Protein AF-A2XMW7-F1 (afdb_monomer_lite)

Structure (mmCIF, N/CA/C/O backbone):
data_AF-A2XMW7-F1
#
_entry.id   AF-A2XMW7-F1
#
loop_
_atom_site.group_PDB
_atom_site.id
_atom_site.type_symbol
_atom_site.label_atom_id
_atom_site.label_alt_id
_atom_site.label_comp_id
_atom_site.label_asym_id
_atom_site.label_entity_id
_atom_site.label_seq_id
_atom_site.pdbx_PDB_ins_code
_atom_site.Cartn_x
_atom_site.Cartn_y
_atom_site.Cartn_z
_atom_site.occupancy
_atom_site.B_iso_or_equiv
_atom_site.auth_seq_id
_atom_site.auth_comp_id
_atom_site.auth_asym_id
_atom_site.auth_atom_id
_atom_site.pdbx_PDB_model_num
ATOM 1 N N . MET A 1 1 ? 63.870 4.451 -4.902 1.00 41.62 1 MET A N 1
ATOM 2 C CA . MET A 1 1 ? 63.883 4.240 -6.366 1.00 41.62 1 MET A CA 1
ATOM 3 C C . MET A 1 1 ? 63.181 2.925 -6.684 1.00 41.62 1 MET A C 1
ATOM 5 O O . MET A 1 1 ? 63.839 1.910 -6.841 1.00 41.62 1 MET A O 1
ATOM 9 N N . ALA A 1 2 ? 61.850 2.918 -6.709 1.00 41.28 2 ALA A N 1
ATOM 10 C CA . ALA A 1 2 ? 61.066 1.760 -7.139 1.00 41.28 2 ALA A CA 1
ATOM 11 C C . AL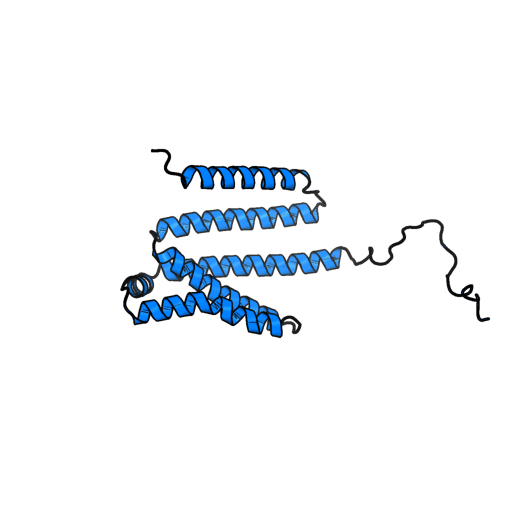A A 1 2 ? 59.982 2.278 -8.084 1.00 41.28 2 ALA A C 1
ATOM 13 O O . ALA A 1 2 ? 58.858 2.561 -7.680 1.00 41.28 2 ALA A O 1
ATOM 14 N N . SER A 1 3 ? 60.378 2.521 -9.329 1.00 44.66 3 SER A N 1
ATOM 15 C CA . SER A 1 3 ? 59.495 2.963 -10.399 1.00 44.66 3 SER A CA 1
ATOM 16 C C . SER A 1 3 ? 59.458 1.903 -11.493 1.00 44.66 3 SER A C 1
ATOM 18 O O . SER A 1 3 ? 60.486 1.590 -12.083 1.00 44.66 3 SER A O 1
ATOM 20 N N . ALA A 1 4 ? 58.232 1.457 -11.772 1.00 54.03 4 ALA A N 1
ATOM 21 C CA . ALA A 1 4 ? 57.744 0.985 -13.064 1.00 54.03 4 ALA A CA 1
ATOM 22 C C . ALA A 1 4 ? 58.209 -0.391 -13.584 1.00 54.03 4 ALA A C 1
ATOM 24 O O . ALA A 1 4 ? 59.051 -0.485 -14.468 1.00 54.03 4 ALA A O 1
ATOM 25 N N . THR A 1 5 ? 57.491 -1.443 -13.176 1.00 52.97 5 THR A N 1
ATOM 26 C CA . THR A 1 5 ? 57.307 -2.670 -13.978 1.00 52.97 5 THR A CA 1
ATOM 27 C C . THR A 1 5 ? 55.859 -3.185 -13.891 1.00 52.97 5 THR A C 1
ATOM 29 O O . THR A 1 5 ? 55.603 -4.322 -13.519 1.00 52.97 5 THR A O 1
ATOM 32 N N . TRP A 1 6 ? 54.874 -2.364 -14.273 1.00 43.22 6 TRP A N 1
ATOM 33 C CA . TRP A 1 6 ? 53.470 -2.806 -14.439 1.00 43.22 6 TRP A CA 1
ATOM 34 C C . TRP A 1 6 ? 53.159 -3.359 -15.845 1.00 43.22 6 TRP A C 1
ATOM 36 O O . TRP A 1 6 ? 52.006 -3.421 -16.259 1.00 43.22 6 TRP A O 1
ATOM 46 N N . SER A 1 7 ? 54.174 -3.771 -16.608 1.00 51.28 7 SER A N 1
ATOM 47 C CA . SER A 1 7 ? 54.022 -4.127 -18.031 1.00 51.28 7 SER A CA 1
ATOM 48 C C . SER A 1 7 ? 53.672 -5.598 -18.306 1.00 51.28 7 SER A C 1
ATOM 50 O O . SER A 1 7 ? 53.957 -6.085 -19.393 1.00 51.28 7 SER A O 1
ATOM 52 N N . ALA A 1 8 ? 53.064 -6.340 -17.375 1.00 50.66 8 ALA A N 1
ATOM 53 C CA . ALA A 1 8 ? 52.760 -7.753 -17.628 1.00 50.66 8 ALA A CA 1
ATOM 54 C C . ALA A 1 8 ? 51.522 -8.273 -16.875 1.00 50.66 8 ALA A C 1
ATOM 56 O O . ALA A 1 8 ? 51.677 -9.040 -15.935 1.00 50.66 8 ALA A O 1
ATOM 57 N N . CYS A 1 9 ? 50.309 -7.863 -17.281 1.00 49.44 9 CYS A N 1
ATOM 58 C CA . CYS A 1 9 ? 49.102 -8.718 -17.262 1.00 49.44 9 CYS A CA 1
ATOM 59 C C . CYS A 1 9 ? 47.888 -8.018 -17.918 1.00 49.44 9 CYS A C 1
ATOM 61 O O . CYS A 1 9 ? 46.868 -7.785 -17.275 1.00 49.44 9 CYS A O 1
ATOM 63 N N . TYR A 1 10 ? 47.976 -7.653 -19.198 1.00 47.72 10 TYR A N 1
ATOM 64 C CA . TYR A 1 10 ? 46.772 -7.389 -19.994 1.00 47.72 10 TYR A CA 1
ATOM 65 C C . TYR A 1 10 ? 46.805 -8.325 -21.203 1.00 47.72 10 TYR A C 1
ATOM 67 O O . TYR A 1 10 ? 47.735 -8.217 -22.006 1.00 47.72 10 TYR A O 1
ATOM 75 N N . PRO A 1 11 ? 45.859 -9.274 -21.338 1.00 44.97 11 PRO A N 1
ATOM 76 C CA . PRO A 1 11 ? 45.747 -10.041 -22.567 1.00 44.97 11 PRO A CA 1
ATOM 77 C C . PRO A 1 11 ? 45.399 -9.075 -23.706 1.00 44.97 11 PRO A C 1
ATOM 79 O O . PRO A 1 11 ? 44.552 -8.192 -23.553 1.00 44.97 11 PRO A O 1
ATOM 82 N N . GLY A 1 12 ? 46.123 -9.217 -24.818 1.00 42.47 12 GLY A N 1
ATOM 83 C CA . GLY A 1 12 ? 46.025 -8.360 -25.995 1.00 42.47 12 GLY A CA 1
ATOM 84 C C . GLY A 1 12 ? 44.592 -8.230 -26.507 1.00 42.47 12 GLY A C 1
ATOM 85 O O . GLY A 1 12 ? 43.842 -9.204 -26.571 1.00 42.47 12 GLY A O 1
ATOM 86 N N . GLY A 1 13 ? 44.226 -6.993 -26.840 1.00 43.09 13 GLY A N 1
ATOM 87 C CA . GLY A 1 13 ? 42.888 -6.611 -27.262 1.00 43.09 13 GLY A CA 1
ATOM 88 C C . GLY A 1 13 ? 42.449 -7.260 -28.573 1.00 43.09 13 GLY A C 1
ATOM 89 O O . GLY A 1 13 ? 43.170 -7.252 -29.569 1.00 43.09 13 GLY A O 1
ATOM 90 N N . ALA A 1 14 ? 41.210 -7.749 -28.573 1.00 47.81 14 ALA A N 1
ATOM 91 C CA . ALA A 1 14 ? 40.409 -7.866 -29.781 1.00 47.81 14 ALA A CA 1
ATOM 92 C C . ALA A 1 14 ? 39.995 -6.455 -30.263 1.00 47.81 14 ALA A C 1
ATOM 94 O O . ALA A 1 14 ? 39.743 -5.575 -29.430 1.00 47.81 14 ALA A O 1
ATOM 95 N N . PRO A 1 15 ? 39.897 -6.210 -31.583 1.00 45.00 15 PRO A N 1
ATOM 96 C CA . PRO A 1 15 ? 39.494 -4.920 -32.122 1.00 45.00 15 PRO A CA 1
ATOM 97 C C . PRO A 1 15 ? 37.976 -4.772 -31.963 1.00 45.00 15 PRO A C 1
ATOM 99 O O . PRO A 1 15 ? 37.194 -5.286 -32.755 1.00 45.00 15 PRO A O 1
ATOM 102 N N . GLY A 1 16 ? 37.556 -4.113 -30.887 1.00 49.19 16 GLY A N 1
ATOM 103 C CA . GLY A 1 16 ? 36.142 -3.919 -30.567 1.00 49.19 16 GLY A CA 1
ATOM 104 C C . GLY A 1 16 ? 35.962 -3.438 -29.135 1.00 49.19 16 GLY A C 1
ATOM 105 O O . GLY A 1 16 ? 35.409 -4.146 -28.299 1.00 49.19 16 GLY A O 1
ATOM 106 N N . GLY A 1 17 ? 36.506 -2.259 -28.828 1.00 43.19 17 GLY A N 1
ATOM 107 C CA . GLY A 1 17 ? 36.505 -1.668 -27.491 1.00 43.19 17 GLY A CA 1
ATOM 108 C C . GLY A 1 17 ? 35.117 -1.232 -27.019 1.00 43.19 17 GLY A C 1
ATOM 109 O O . GLY A 1 17 ? 34.791 -0.051 -27.062 1.00 43.19 17 GLY A O 1
ATOM 110 N N . GLY A 1 18 ? 34.325 -2.178 -26.516 1.00 46.19 18 GLY A N 1
ATOM 111 C CA . GLY A 1 18 ? 33.231 -1.930 -25.577 1.00 46.19 18 GLY A CA 1
ATOM 112 C C . GLY A 1 18 ? 33.746 -2.093 -24.146 1.00 46.19 18 GLY A C 1
ATOM 113 O O . GLY A 1 18 ? 33.776 -3.194 -23.606 1.00 46.19 18 GLY A O 1
ATOM 114 N N . MET A 1 1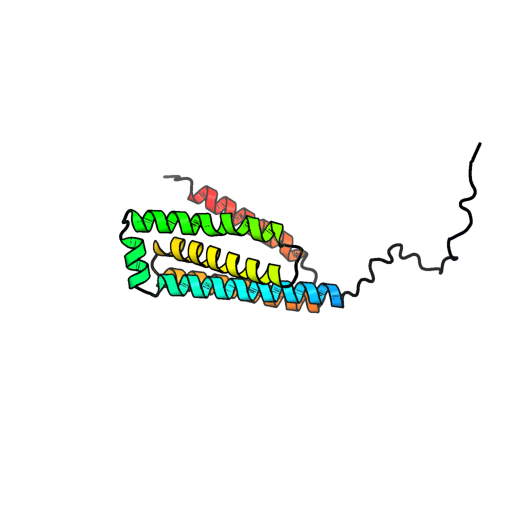9 ? 34.195 -0.997 -23.543 1.00 49.69 19 MET A N 1
ATOM 115 C CA . MET A 1 19 ? 34.885 -0.922 -22.247 1.00 49.69 19 MET A CA 1
ATOM 116 C C . MET A 1 19 ? 33.958 -1.103 -21.019 1.00 49.69 19 MET A C 1
ATOM 118 O O . MET A 1 19 ? 34.056 -0.322 -20.089 1.00 49.69 19 MET A O 1
ATOM 122 N N . TYR A 1 20 ? 33.078 -2.120 -20.968 1.00 50.19 20 TYR A N 1
ATOM 123 C CA . TYR A 1 20 ? 32.357 -2.516 -19.734 1.00 50.19 20 TYR A CA 1
ATOM 124 C C . TYR A 1 20 ? 31.917 -4.001 -19.736 1.00 50.19 20 TYR 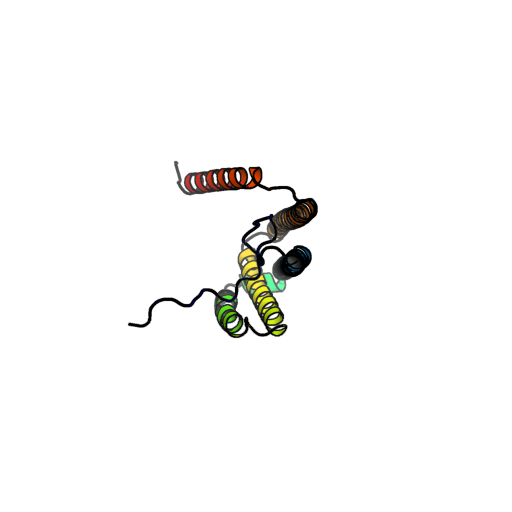A C 1
ATOM 126 O O . TYR A 1 20 ? 30.824 -4.317 -20.209 1.00 50.19 20 TYR A O 1
ATOM 134 N N . PRO A 1 21 ? 32.683 -4.928 -19.128 1.00 52.66 21 PRO A N 1
ATOM 135 C CA . PRO A 1 21 ? 32.285 -6.335 -19.027 1.00 52.66 21 PRO A CA 1
ATOM 136 C C . PRO A 1 21 ? 31.147 -6.592 -18.018 1.00 52.66 21 PRO A C 1
ATOM 138 O O . PRO A 1 21 ? 30.598 -7.689 -17.995 1.00 52.66 21 PRO A O 1
ATOM 141 N N . TYR A 1 22 ? 30.736 -5.593 -17.221 1.00 50.84 22 TYR A N 1
ATOM 142 C CA . TYR A 1 22 ? 29.577 -5.706 -16.319 1.00 50.84 22 TYR A CA 1
ATOM 143 C C . TYR A 1 22 ? 28.221 -5.483 -17.018 1.00 50.84 22 TYR A C 1
ATOM 145 O O . TYR A 1 22 ? 27.174 -5.772 -16.445 1.00 50.84 22 TYR A O 1
ATOM 153 N N . MET A 1 23 ? 28.216 -4.993 -18.263 1.00 51.72 23 MET A N 1
ATOM 154 C CA . MET A 1 23 ? 26.984 -4.689 -19.010 1.00 51.72 23 MET A CA 1
ATOM 155 C C . MET A 1 23 ? 26.371 -5.906 -19.723 1.00 51.72 23 MET A C 1
ATOM 157 O O . MET A 1 23 ? 25.330 -5.781 -20.364 1.00 51.72 23 MET A O 1
ATOM 161 N N . ILE A 1 24 ? 26.971 -7.091 -19.570 1.00 51.59 24 ILE A N 1
ATOM 162 C CA . ILE A 1 24 ? 26.397 -8.383 -19.984 1.00 51.59 24 ILE A CA 1
ATOM 163 C C . ILE A 1 24 ? 25.897 -9.148 -18.747 1.00 51.59 24 ILE A C 1
ATOM 165 O O . ILE A 1 24 ? 25.850 -10.375 -18.713 1.00 51.59 24 ILE A O 1
ATOM 169 N N . GLU A 1 25 ? 25.501 -8.445 -17.684 1.00 53.84 25 GLU A N 1
ATOM 170 C CA . GLU A 1 25 ? 24.584 -9.060 -16.734 1.00 53.84 25 GLU A CA 1
ATOM 171 C C . GLU A 1 25 ? 23.312 -9.413 -17.513 1.00 53.84 25 GLU A C 1
ATOM 173 O O . GLU A 1 25 ? 22.671 -8.527 -18.083 1.00 53.84 25 GLU A O 1
ATOM 178 N N . ASN A 1 26 ? 23.006 -10.713 -17.620 1.00 60.25 26 ASN A N 1
ATOM 179 C CA . ASN A 1 26 ? 21.901 -11.235 -18.422 1.00 60.25 26 ASN A CA 1
ATOM 180 C C . ASN A 1 26 ? 20.671 -10.347 -18.219 1.00 60.25 26 ASN A C 1
ATOM 182 O O . ASN A 1 26 ? 20.095 -10.354 -17.132 1.00 60.25 26 ASN A O 1
ATOM 186 N N . ALA A 1 27 ? 20.245 -9.595 -19.242 1.00 64.94 27 ALA A N 1
ATOM 187 C CA . ALA A 1 27 ? 19.069 -8.728 -19.136 1.00 64.94 27 ALA A CA 1
ATOM 188 C C . ALA A 1 27 ? 17.883 -9.519 -18.554 1.00 64.94 27 ALA A C 1
ATOM 190 O O . ALA A 1 27 ? 17.152 -9.039 -17.694 1.00 64.94 27 ALA A O 1
ATOM 191 N N . GLN A 1 28 ? 17.790 -10.798 -18.930 1.00 68.94 28 GLN A N 1
ATOM 192 C CA . GLN A 1 28 ? 16.892 -11.810 -18.372 1.00 68.94 28 GLN A CA 1
ATOM 193 C C . GLN A 1 28 ? 16.863 -11.861 -16.826 1.00 68.94 28 GLN A C 1
ATOM 195 O O . GLN A 1 28 ? 15.778 -11.922 -16.254 1.00 68.94 28 GLN A O 1
ATOM 200 N N . LEU A 1 29 ? 18.010 -11.803 -16.134 1.00 71.06 29 LEU A N 1
ATOM 201 C CA . LEU A 1 29 ? 18.096 -11.817 -14.665 1.00 71.06 29 LEU A CA 1
ATOM 202 C C . LEU A 1 29 ? 17.528 -10.534 -14.047 1.00 71.06 29 LEU A C 1
ATOM 204 O O . LEU A 1 29 ? 16.741 -10.604 -13.101 1.00 71.06 29 LEU A O 1
ATOM 208 N N . ARG A 1 30 ? 17.863 -9.369 -14.616 1.00 75.75 30 ARG A N 1
ATOM 209 C CA . ARG A 1 30 ? 17.330 -8.067 -14.179 1.00 75.75 30 ARG A CA 1
ATOM 210 C C . ARG A 1 30 ? 15.815 -8.014 -14.368 1.00 75.75 30 ARG A C 1
ATOM 212 O O . ARG A 1 30 ? 15.087 -7.677 -13.437 1.00 75.75 30 ARG A O 1
ATOM 219 N N . TRP A 1 31 ? 15.323 -8.455 -15.525 1.00 70.19 31 TRP A N 1
ATOM 220 C CA . TRP A 1 31 ? 13.889 -8.561 -15.808 1.00 70.19 31 TRP A CA 1
ATOM 221 C C . TRP A 1 31 ? 13.177 -9.565 -14.892 1.00 70.19 31 TRP A C 1
ATOM 223 O O . TRP A 1 31 ? 12.028 -9.335 -14.510 1.00 70.19 31 TRP A O 1
ATOM 233 N N . ALA A 1 32 ? 13.837 -10.658 -14.498 1.00 77.56 32 ALA A N 1
ATOM 234 C CA . ALA A 1 32 ? 13.287 -11.632 -13.556 1.00 77.56 32 ALA A CA 1
ATOM 235 C C . ALA A 1 32 ? 13.181 -11.073 -12.128 1.00 77.56 32 ALA A C 1
ATOM 237 O O . ALA A 1 32 ? 12.170 -11.303 -11.460 1.00 77.56 32 ALA A O 1
ATOM 238 N N . PHE A 1 33 ? 14.178 -10.312 -11.666 1.00 80.62 33 PHE A N 1
ATOM 239 C CA . PHE A 1 33 ? 14.114 -9.605 -10.385 1.00 80.62 33 PHE A CA 1
ATOM 240 C C . PHE A 1 33 ? 12.995 -8.559 -10.386 1.00 80.62 33 PHE A C 1
ATOM 242 O O . PHE A 1 33 ? 12.135 -8.575 -9.507 1.00 80.62 33 PHE A O 1
ATOM 249 N N . ILE A 1 34 ? 12.946 -7.727 -11.429 1.00 80.31 34 ILE A N 1
ATOM 250 C CA . ILE A 1 34 ? 11.907 -6.713 -11.628 1.00 80.31 34 ILE A CA 1
ATOM 251 C C . ILE A 1 34 ? 10.519 -7.363 -11.586 1.00 80.31 34 ILE A C 1
ATOM 253 O O . ILE A 1 34 ? 9.673 -6.957 -10.793 1.00 80.31 34 ILE A O 1
ATOM 257 N N . ARG A 1 35 ? 10.297 -8.438 -12.351 1.00 79.44 35 ARG A N 1
ATOM 258 C CA . ARG A 1 35 ? 9.021 -9.169 -12.352 1.00 79.44 35 ARG A CA 1
ATOM 259 C C . ARG A 1 35 ? 8.620 -9.636 -10.953 1.00 79.44 35 ARG A C 1
ATOM 261 O O . ARG A 1 35 ? 7.461 -9.482 -10.586 1.00 79.44 35 ARG A O 1
ATOM 268 N N . LYS A 1 36 ? 9.554 -10.182 -10.165 1.00 81.25 36 LYS A N 1
ATOM 269 C CA . LYS A 1 36 ? 9.268 -10.615 -8.787 1.00 81.25 36 LYS A CA 1
ATOM 270 C C . LYS A 1 36 ? 8.818 -9.447 -7.912 1.00 81.25 36 LYS A C 1
ATOM 272 O O . LYS A 1 36 ? 7.808 -9.577 -7.230 1.00 81.25 36 LYS A O 1
ATOM 277 N N . VAL A 1 37 ? 9.522 -8.316 -7.959 1.00 86.38 37 VAL A N 1
ATOM 278 C CA . VAL A 1 37 ? 9.180 -7.125 -7.164 1.00 86.38 37 VAL A CA 1
ATOM 279 C C . VAL A 1 37 ? 7.801 -6.589 -7.545 1.00 86.38 37 VAL A C 1
ATOM 281 O O . VAL A 1 37 ? 6.976 -6.366 -6.666 1.00 86.38 37 VAL A O 1
ATOM 284 N N . TYR A 1 38 ? 7.504 -6.462 -8.839 1.00 82.19 38 TYR A N 1
ATOM 285 C CA . TYR A 1 38 ? 6.198 -5.980 -9.299 1.00 82.19 38 TYR A CA 1
ATOM 286 C C . TYR A 1 38 ? 5.048 -6.915 -8.914 1.00 82.19 38 TYR A C 1
ATOM 288 O O . TYR A 1 38 ? 4.001 -6.442 -8.478 1.00 82.19 38 TYR A O 1
ATOM 296 N N . VAL A 1 39 ? 5.244 -8.234 -9.006 1.00 84.56 39 VAL A N 1
ATOM 297 C CA . VAL A 1 39 ? 4.245 -9.206 -8.536 1.00 84.56 39 VAL A CA 1
ATOM 298 C C . VAL A 1 39 ? 4.011 -9.044 -7.033 1.00 84.56 39 VAL A C 1
ATOM 300 O O . VAL A 1 39 ? 2.864 -8.947 -6.604 1.00 84.56 39 VAL A O 1
ATOM 303 N N . ILE A 1 40 ? 5.076 -8.931 -6.238 1.00 88.56 40 ILE A N 1
ATOM 304 C CA . ILE A 1 40 ? 4.987 -8.713 -4.789 1.00 88.56 40 ILE A CA 1
ATOM 305 C C . ILE A 1 40 ? 4.199 -7.428 -4.472 1.00 88.56 40 ILE A C 1
ATOM 307 O O . ILE A 1 40 ? 3.267 -7.470 -3.672 1.00 88.56 40 ILE A O 1
ATOM 311 N N . VAL A 1 41 ? 4.505 -6.314 -5.142 1.00 86.94 41 VAL A N 1
ATOM 312 C CA . VAL A 1 41 ? 3.816 -5.024 -4.951 1.00 86.94 41 VAL A CA 1
ATOM 313 C C . VAL A 1 41 ? 2.346 -5.092 -5.377 1.00 86.94 41 VAL A C 1
ATOM 315 O O . VAL A 1 41 ? 1.479 -4.560 -4.687 1.00 86.94 41 V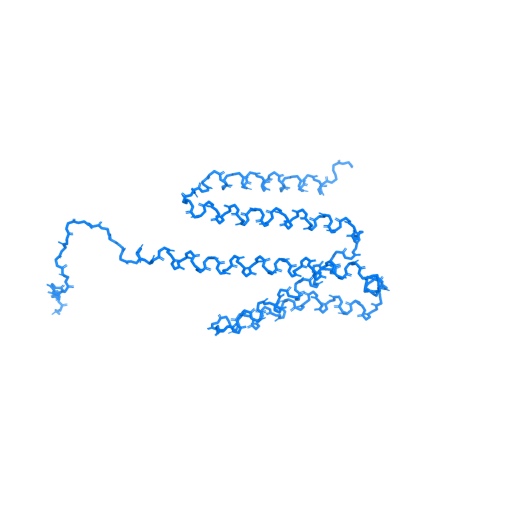AL A O 1
ATOM 318 N N . SER A 1 42 ? 2.034 -5.790 -6.473 1.00 85.69 42 SER A N 1
ATOM 319 C CA . SER A 1 42 ? 0.648 -5.956 -6.932 1.00 85.69 42 SER A CA 1
ATOM 320 C C . SER A 1 42 ? -0.213 -6.718 -5.917 1.00 85.69 42 SER A C 1
ATOM 322 O O . SER A 1 42 ? -1.337 -6.311 -5.624 1.00 85.69 42 SER A O 1
ATOM 324 N N . VAL A 1 43 ? 0.344 -7.773 -5.311 1.00 88.94 43 VAL A N 1
ATOM 325 C CA . VAL A 1 43 ? -0.315 -8.531 -4.242 1.00 88.94 43 VAL A CA 1
ATOM 326 C C . VAL A 1 43 ? -0.472 -7.667 -2.995 1.00 88.94 43 VAL A C 1
ATOM 328 O O . VAL A 1 43 ? -1.539 -7.677 -2.388 1.00 88.94 43 VAL A O 1
ATOM 331 N N . GLN A 1 44 ? 0.545 -6.880 -2.631 1.00 91.00 44 GLN A N 1
ATOM 332 C CA . GLN A 1 44 ? 0.466 -5.967 -1.488 1.00 91.00 44 GLN A CA 1
ATOM 333 C C . GLN A 1 44 ? -0.677 -4.967 -1.645 1.00 91.00 44 GLN A C 1
ATOM 335 O O . GLN A 1 44 ? -1.492 -4.848 -0.736 1.00 91.00 44 GLN A O 1
ATOM 340 N N . LEU A 1 45 ? -0.802 -4.317 -2.805 1.00 87.69 45 LEU A N 1
ATOM 341 C CA . LEU A 1 45 ? -1.904 -3.394 -3.098 1.00 87.69 45 LEU A CA 1
ATOM 342 C C . LEU A 1 45 ? -3.276 -4.070 -2.998 1.00 87.69 45 LEU A C 1
ATOM 344 O O . LEU A 1 45 ? -4.181 -3.514 -2.377 1.00 87.69 45 LEU A O 1
ATOM 348 N N . LEU A 1 46 ? -3.422 -5.281 -3.543 1.00 88.31 46 LEU A N 1
ATOM 349 C CA . LEU A 1 46 ? -4.662 -6.057 -3.434 1.00 88.31 46 LEU A CA 1
ATOM 350 C C . LEU A 1 46 ? -5.026 -6.367 -1.980 1.00 88.31 46 LEU A C 1
ATOM 352 O O . LEU A 1 46 ? -6.167 -6.148 -1.577 1.00 88.31 46 LEU A O 1
ATOM 356 N N . VAL A 1 47 ? -4.058 -6.828 -1.182 1.00 90.31 47 VAL A N 1
ATOM 357 C CA . VAL A 1 47 ? -4.244 -7.063 0.258 1.00 90.31 47 VAL A CA 1
ATOM 358 C C . VAL A 1 47 ? -4.651 -5.767 0.960 1.00 90.31 47 VAL A C 1
ATOM 360 O O . VAL A 1 47 ? -5.560 -5.781 1.788 1.00 90.31 47 VAL A O 1
ATOM 363 N N . THR A 1 48 ? -4.047 -4.640 0.576 1.00 91.12 48 THR A N 1
ATOM 364 C CA . THR A 1 48 ? -4.353 -3.325 1.155 1.00 91.12 48 THR A CA 1
ATOM 365 C C . THR A 1 48 ? -5.808 -2.936 0.932 1.00 91.12 48 THR A C 1
ATOM 367 O O . THR A 1 48 ? -6.508 -2.583 1.881 1.00 91.12 48 THR A O 1
ATOM 370 N N . VAL A 1 49 ? -6.289 -3.056 -0.308 1.00 86.81 49 VAL A N 1
ATOM 371 C CA . VAL A 1 49 ? -7.677 -2.746 -0.673 1.00 86.81 49 VAL A CA 1
ATOM 372 C C . VAL A 1 49 ? -8.650 -3.726 -0.021 1.00 86.81 49 VAL A C 1
ATOM 374 O O . VAL A 1 49 ? -9.691 -3.301 0.474 1.00 86.81 49 VAL A O 1
ATOM 377 N N . ALA A 1 50 ? -8.315 -5.017 0.032 1.00 88.50 50 ALA A N 1
ATOM 378 C CA . ALA A 1 50 ? -9.164 -6.035 0.643 1.00 88.50 50 ALA A CA 1
ATOM 379 C C . ALA A 1 50 ? -9.358 -5.796 2.149 1.00 88.50 50 ALA A C 1
ATOM 381 O O . ALA A 1 50 ? -10.489 -5.801 2.631 1.00 88.50 50 ALA A O 1
ATOM 382 N N . VAL A 1 51 ? -8.274 -5.533 2.885 1.00 89.62 51 VAL A N 1
ATOM 383 C CA . VAL A 1 51 ? -8.326 -5.254 4.328 1.00 89.62 51 VAL A CA 1
ATOM 384 C C . VAL A 1 51 ? -9.028 -3.924 4.596 1.00 89.62 51 VAL A C 1
ATOM 386 O O . VAL A 1 51 ? -9.922 -3.871 5.440 1.00 89.62 51 VAL A O 1
ATOM 389 N N . ALA A 1 52 ? -8.694 -2.862 3.855 1.00 87.88 52 ALA A N 1
ATOM 390 C CA . ALA A 1 52 ? -9.364 -1.570 3.996 1.00 87.88 52 ALA A CA 1
ATOM 391 C C . ALA A 1 52 ? -10.868 -1.672 3.690 1.00 87.88 52 ALA A C 1
ATOM 393 O O . ALA A 1 52 ? -11.687 -1.107 4.416 1.00 87.88 52 ALA A O 1
ATOM 394 N N . GLY A 1 53 ? -11.242 -2.437 2.661 1.00 84.31 53 GLY A N 1
ATOM 395 C CA . GLY A 1 53 ? -12.628 -2.740 2.321 1.00 84.31 53 GLY A CA 1
ATOM 396 C C . GLY A 1 53 ? -13.338 -3.507 3.433 1.00 84.31 53 GLY A C 1
ATOM 397 O O . GLY A 1 53 ? -14.398 -3.077 3.876 1.00 84.31 53 GLY A O 1
ATOM 398 N N . ALA A 1 54 ? -12.740 -4.584 3.948 1.00 86.31 54 ALA A N 1
ATOM 399 C CA . ALA A 1 54 ? -13.318 -5.380 5.031 1.00 86.31 54 ALA A CA 1
ATOM 400 C C . ALA A 1 54 ? -13.603 -4.534 6.286 1.00 86.31 54 ALA A C 1
ATOM 402 O O . ALA A 1 54 ? -14.696 -4.606 6.841 1.00 86.31 54 ALA A O 1
ATOM 403 N N . VAL A 1 55 ? -12.668 -3.667 6.685 1.00 85.25 55 VAL A N 1
ATOM 404 C CA . VAL A 1 55 ? -12.841 -2.757 7.834 1.00 85.25 55 VAL A CA 1
ATOM 405 C C . VAL A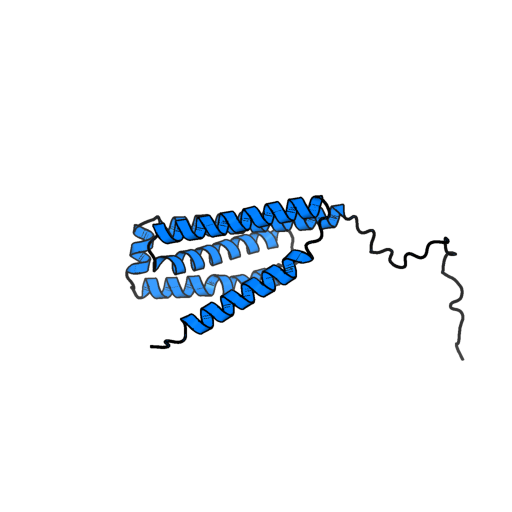 1 55 ? -13.989 -1.762 7.621 1.00 85.25 55 VAL A C 1
ATOM 407 O O . VAL A 1 55 ? -14.662 -1.395 8.581 1.00 85.25 55 VAL A O 1
ATOM 410 N N . ASN A 1 56 ? -14.240 -1.335 6.379 1.00 82.88 56 ASN A N 1
ATOM 411 C CA . ASN A 1 56 ? -15.283 -0.355 6.055 1.00 82.88 56 ASN A CA 1
ATOM 412 C C . ASN A 1 56 ? -16.662 -0.977 5.774 1.00 82.88 56 ASN A C 1
ATOM 414 O O . ASN A 1 56 ? -17.672 -0.304 5.977 1.00 82.88 56 ASN A O 1
ATOM 418 N N . LEU A 1 57 ? -16.716 -2.224 5.294 1.00 82.06 57 LEU A N 1
ATOM 419 C CA . LEU A 1 57 ? -17.958 -2.944 4.983 1.00 82.06 57 LEU A CA 1
ATOM 420 C C . LEU A 1 57 ? -18.579 -3.602 6.217 1.00 82.06 57 LEU A C 1
ATOM 422 O O . LEU A 1 57 ? -19.792 -3.781 6.276 1.00 82.06 57 LEU A O 1
ATOM 426 N N . VAL A 1 58 ? -17.762 -3.963 7.207 1.00 84.50 58 VAL A N 1
ATOM 427 C CA . VAL A 1 58 ? -18.248 -4.577 8.440 1.00 84.50 58 VAL A CA 1
ATOM 428 C C . VAL A 1 58 ? -18.757 -3.483 9.384 1.00 84.50 58 VAL A C 1
ATOM 430 O O . VAL A 1 58 ? -17.990 -2.836 10.098 1.00 84.50 58 VAL A O 1
ATOM 433 N N . GLU A 1 59 ? -20.078 -3.300 9.404 1.00 80.69 59 GLU A N 1
ATOM 434 C CA . GLU A 1 59 ? -20.785 -2.339 10.262 1.00 80.69 59 GLU A CA 1
ATOM 435 C C . GLU A 1 59 ? -20.360 -2.362 11.738 1.00 80.69 59 GLU A C 1
ATOM 437 O O . GLU A 1 59 ? -20.062 -1.283 12.257 1.00 80.69 59 GLU A O 1
ATOM 442 N N . PRO A 1 60 ? -20.245 -3.519 12.429 1.00 80.50 60 PRO A N 1
ATOM 443 C CA . PRO A 1 60 ? -19.833 -3.508 13.826 1.00 80.50 60 PRO A CA 1
ATOM 444 C C . PRO A 1 60 ? -18.439 -2.898 13.986 1.00 80.50 60 PRO A C 1
ATOM 446 O O . PRO A 1 60 ? -18.273 -2.001 14.806 1.00 80.50 60 PRO A O 1
ATOM 449 N N . ILE A 1 61 ? -17.468 -3.265 13.141 1.00 79.88 61 ILE A N 1
ATOM 450 C CA . ILE A 1 61 ? -16.105 -2.704 13.177 1.00 79.88 61 ILE A CA 1
ATOM 451 C C . ILE A 1 61 ? -16.149 -1.183 13.003 1.00 79.88 61 ILE A C 1
ATOM 453 O O . ILE A 1 61 ? -15.553 -0.447 13.790 1.00 79.88 61 ILE A O 1
ATOM 457 N N . LYS A 1 62 ? -16.912 -0.696 12.023 1.00 79.50 62 LYS A N 1
ATOM 458 C CA . LYS A 1 62 ? -17.080 0.739 11.791 1.00 79.50 62 LYS A CA 1
ATOM 459 C C . LYS A 1 62 ? -17.695 1.452 12.997 1.00 79.50 62 LYS A C 1
ATOM 461 O O . LYS A 1 62 ? -17.174 2.486 13.410 1.00 79.50 62 LYS A O 1
ATOM 466 N N . THR A 1 63 ? -18.759 0.907 13.585 1.00 79.56 63 THR A N 1
ATOM 467 C CA . THR A 1 63 ? -19.412 1.506 14.763 1.00 79.56 63 THR A CA 1
ATOM 468 C C . THR A 1 63 ? -18.514 1.505 16.001 1.00 79.56 63 THR A C 1
ATOM 470 O O . THR A 1 63 ? -18.471 2.516 16.700 1.00 79.56 63 THR A O 1
ATOM 473 N N . PHE A 1 64 ? -17.717 0.451 16.222 1.00 80.94 64 PHE A N 1
ATOM 474 C CA . PHE A 1 64 ? -16.713 0.412 17.290 1.00 80.94 64 PHE A CA 1
ATOM 475 C C . PHE A 1 64 ? -15.706 1.555 17.144 1.00 80.94 64 PHE A C 1
ATOM 477 O O . PHE A 1 64 ? -15.479 2.295 18.095 1.00 80.94 64 PHE A O 1
ATOM 484 N N . PHE A 1 65 ? -15.155 1.771 15.947 1.00 79.81 65 PHE A N 1
ATOM 485 C CA . PHE A 1 65 ? -14.192 2.854 15.725 1.00 79.81 65 PHE A CA 1
ATOM 486 C C . PHE A 1 65 ? -14.822 4.261 15.725 1.00 79.81 65 PHE A C 1
ATOM 488 O O . PHE A 1 65 ? -14.140 5.247 16.012 1.00 79.81 65 PHE A O 1
ATOM 495 N N . GLN A 1 66 ? -16.121 4.377 15.441 1.00 77.00 66 GLN A N 1
ATOM 496 C CA . GLN A 1 66 ? -16.855 5.647 15.480 1.00 77.00 66 GLN A CA 1
ATOM 497 C C . GLN A 1 66 ? -17.359 6.029 16.876 1.00 77.00 66 GLN A C 1
ATOM 499 O O . GLN A 1 66 ? -17.637 7.204 17.104 1.00 77.00 66 GLN A O 1
ATOM 504 N N . ALA A 1 67 ? -17.411 5.089 17.825 1.00 79.62 67 ALA A N 1
ATOM 505 C CA . ALA A 1 67 ? -17.877 5.332 19.191 1.00 79.62 67 ALA A CA 1
ATOM 506 C C . ALA A 1 67 ? -17.014 6.341 19.980 1.00 79.62 67 ALA A C 1
ATOM 508 O O . ALA A 1 67 ? -17.435 6.780 21.048 1.00 79.62 67 ALA A O 1
ATOM 509 N N . ARG A 1 68 ? -15.828 6.727 19.464 1.00 73.88 68 ARG A N 1
ATOM 510 C CA . ARG A 1 68 ? -14.925 7.757 20.034 1.00 73.88 68 ARG A CA 1
ATOM 511 C C . ARG A 1 68 ? -14.616 7.540 21.525 1.00 73.88 68 ARG A C 1
ATOM 513 O O . ARG A 1 68 ? -14.306 8.488 22.241 1.00 73.88 68 ARG A O 1
ATOM 520 N N . THR A 1 69 ? -14.680 6.298 21.995 1.00 83.81 69 THR A N 1
ATOM 521 C CA . THR A 1 69 ? -14.334 5.951 23.373 1.00 83.81 69 THR A CA 1
ATOM 522 C C . THR A 1 69 ? -12.820 6.080 23.581 1.00 83.81 69 THR A C 1
ATOM 524 O O . THR A 1 69 ? -12.049 5.985 22.617 1.00 83.81 69 THR A O 1
ATOM 527 N N . PRO A 1 70 ? -12.350 6.295 24.823 1.00 80.50 70 PRO A N 1
ATOM 528 C CA . PRO A 1 70 ? -10.917 6.400 25.108 1.00 80.50 70 PRO A CA 1
ATOM 529 C C . PRO A 1 70 ? -10.139 5.152 24.662 1.00 80.50 70 PRO A C 1
ATOM 531 O O . PRO A 1 70 ? -9.042 5.273 24.125 1.00 80.50 70 PRO A O 1
ATOM 534 N N . GLU A 1 71 ? -10.730 3.961 24.789 1.00 82.25 71 GLU A N 1
ATOM 535 C CA . GLU A 1 71 ? -10.126 2.701 24.331 1.00 82.25 71 GLU A CA 1
ATOM 536 C C . GLU A 1 71 ? -9.933 2.662 22.807 1.00 82.25 71 GLU A C 1
ATOM 538 O O . GLU A 1 71 ? -8.894 2.227 22.308 1.00 82.25 71 GLU A O 1
ATOM 543 N N . VAL A 1 72 ? -10.899 3.191 22.055 1.00 83.56 72 VAL A N 1
ATOM 544 C CA . VAL A 1 72 ? -10.849 3.279 20.590 1.00 83.56 72 VAL A CA 1
ATOM 545 C C . VAL A 1 72 ? -9.817 4.306 20.128 1.00 83.56 72 VAL A C 1
ATOM 547 O O . VAL A 1 72 ? -9.132 4.080 19.132 1.00 83.56 72 VAL A O 1
ATOM 550 N N . LEU A 1 73 ? -9.653 5.412 20.859 1.00 84.38 73 LEU A N 1
ATOM 551 C CA . LEU A 1 73 ? -8.587 6.385 20.605 1.00 84.38 73 LEU A CA 1
ATOM 552 C C . LEU A 1 73 ? -7.198 5.773 20.813 1.00 84.38 73 LEU A C 1
ATOM 554 O O . LEU A 1 73 ? -6.314 5.975 19.981 1.00 84.38 73 LEU A O 1
ATOM 558 N N . VAL A 1 74 ? -7.014 4.984 21.874 1.00 86.75 74 VAL A N 1
ATOM 559 C CA . VAL A 1 74 ? -5.759 4.258 22.117 1.00 86.75 74 VAL A CA 1
ATOM 560 C C . VAL A 1 74 ? -5.490 3.260 20.991 1.00 86.75 74 VAL A C 1
ATOM 562 O O . VAL A 1 74 ? -4.392 3.256 20.433 1.00 86.75 74 VAL A O 1
ATOM 565 N N . ALA A 1 75 ? -6.493 2.476 20.587 1.00 85.31 75 ALA A N 1
ATOM 566 C CA . ALA A 1 75 ? -6.370 1.567 19.450 1.00 85.31 75 ALA A CA 1
ATOM 567 C C . ALA A 1 75 ? -5.989 2.319 18.161 1.00 85.31 75 ALA A C 1
ATOM 569 O O . ALA A 1 75 ? -5.054 1.916 17.474 1.00 85.31 75 ALA A O 1
ATOM 570 N N . TYR A 1 76 ? -6.640 3.448 17.866 1.00 85.31 76 TYR A N 1
ATOM 571 C CA . TYR A 1 76 ? -6.354 4.283 16.695 1.00 85.31 76 TYR A CA 1
ATOM 572 C C . TYR A 1 76 ? -4.892 4.757 16.660 1.00 85.31 76 TYR A C 1
ATOM 574 O O . TYR A 1 76 ? -4.216 4.630 15.637 1.00 85.31 76 TYR A O 1
ATOM 582 N N . VAL A 1 77 ? -4.374 5.245 17.791 1.00 88.12 77 VAL A N 1
ATOM 583 C CA . VAL A 1 77 ? -2.975 5.680 17.922 1.00 88.12 77 VAL A CA 1
ATOM 584 C C . VAL A 1 77 ? -2.010 4.508 17.733 1.00 88.12 77 VAL A C 1
ATOM 586 O O . VAL A 1 77 ? -1.044 4.632 16.980 1.00 88.12 77 VAL A O 1
ATOM 589 N N . ILE A 1 78 ? -2.287 3.351 18.341 1.00 89.94 78 ILE A N 1
ATOM 590 C CA . ILE A 1 78 ? -1.466 2.141 18.177 1.00 89.94 78 ILE A CA 1
ATOM 591 C C . ILE A 1 78 ? -1.407 1.724 16.707 1.00 89.94 78 ILE A C 1
ATOM 593 O O . ILE A 1 78 ? -0.336 1.402 16.201 1.00 89.94 78 ILE A O 1
ATOM 597 N N . ILE A 1 79 ? -2.532 1.765 15.996 1.00 88.31 79 ILE A N 1
ATOM 598 C CA . ILE A 1 79 ? -2.621 1.335 14.597 1.00 88.31 79 ILE A CA 1
ATOM 599 C C . ILE A 1 79 ? -1.849 2.281 13.674 1.00 88.31 79 ILE A C 1
ATOM 601 O O . ILE A 1 79 ? -1.191 1.813 12.747 1.00 88.31 79 ILE A O 1
ATOM 605 N N . ILE A 1 80 ? -1.860 3.587 13.942 1.00 87.94 80 ILE A N 1
ATOM 606 C CA . ILE A 1 80 ? -1.053 4.567 13.198 1.00 87.94 80 ILE A CA 1
ATOM 607 C C . ILE A 1 80 ? 0.445 4.416 13.489 1.00 87.94 80 ILE A C 1
ATOM 609 O O . ILE A 1 80 ? 1.263 4.563 12.583 1.00 87.94 80 ILE A O 1
ATOM 613 N N . ILE A 1 81 ? 0.821 4.099 14.729 1.00 91.38 81 ILE A N 1
ATOM 614 C CA . ILE A 1 81 ? 2.227 3.928 15.124 1.00 91.38 81 ILE A CA 1
ATOM 615 C C . ILE A 1 81 ? 2.771 2.548 14.708 1.00 91.38 81 ILE A C 1
ATOM 617 O O . ILE A 1 81 ? 3.970 2.398 14.470 1.00 91.38 81 ILE A O 1
ATOM 621 N N . SER A 1 82 ? 1.908 1.541 14.554 1.00 88.81 82 SER A N 1
ATOM 622 C CA . SER A 1 82 ? 2.286 0.167 14.203 1.00 88.81 82 SER A CA 1
ATOM 623 C C . SER A 1 82 ? 3.154 0.018 12.938 1.00 88.81 82 SER A C 1
ATOM 625 O O . SER A 1 82 ? 4.165 -0.687 13.031 1.00 88.81 82 SER A O 1
ATOM 627 N N . PRO A 1 83 ? 2.888 0.683 11.788 1.00 87.81 83 PRO A N 1
ATOM 628 C CA . PRO A 1 83 ? 3.793 0.620 10.639 1.00 87.81 83 PRO A CA 1
ATOM 629 C C . PRO A 1 83 ? 5.164 1.243 10.933 1.00 87.81 83 PRO A C 1
ATOM 631 O O . PRO A 1 83 ? 6.176 0.766 10.423 1.00 87.81 83 PRO A O 1
ATOM 634 N N . LEU A 1 84 ? 5.225 2.262 11.796 1.00 89.31 84 LEU A N 1
ATOM 635 C CA . LEU A 1 84 ? 6.469 2.925 12.192 1.00 89.31 84 LEU A CA 1
ATOM 636 C C . LEU A 1 84 ? 7.339 1.987 13.044 1.00 89.31 84 LEU A C 1
ATOM 638 O O . LEU A 1 84 ? 8.538 1.859 12.806 1.00 89.31 84 LEU A O 1
ATOM 642 N N . ILE A 1 85 ? 6.725 1.245 13.971 1.00 89.38 85 ILE A N 1
ATOM 643 C CA . ILE A 1 85 ? 7.409 0.203 14.752 1.00 89.38 85 ILE A CA 1
ATOM 644 C C . ILE A 1 85 ? 7.874 -0.939 13.842 1.00 89.38 85 ILE A C 1
ATOM 646 O O . ILE A 1 85 ? 9.003 -1.402 13.979 1.00 89.38 85 ILE A O 1
ATOM 650 N N . MET A 1 86 ? 7.045 -1.369 12.883 1.00 87.81 86 MET A N 1
ATOM 651 C CA . MET A 1 86 ? 7.389 -2.441 11.938 1.00 87.81 86 MET A CA 1
ATOM 652 C C . MET A 1 86 ? 8.497 -2.066 10.945 1.00 87.81 86 MET A C 1
ATOM 654 O O . MET A 1 86 ? 9.146 -2.952 10.385 1.00 87.81 86 MET A O 1
ATOM 658 N N . MET A 1 87 ? 8.786 -0.775 10.775 1.00 85.81 87 MET A N 1
ATOM 659 C CA . MET A 1 87 ? 9.905 -0.308 9.956 1.00 85.81 87 MET A CA 1
ATOM 660 C C . MET A 1 87 ? 11.269 -0.750 10.523 1.00 85.81 87 MET A C 1
ATOM 662 O O . MET A 1 87 ? 12.160 -1.124 9.760 1.00 85.81 87 MET A O 1
ATOM 666 N N . LEU A 1 88 ? 11.429 -0.776 11.851 1.00 85.00 88 LEU A N 1
ATOM 667 C CA . LEU A 1 88 ? 12.670 -1.169 12.538 1.00 85.00 88 LEU A CA 1
ATOM 668 C C . LEU A 1 88 ? 13.113 -2.620 12.246 1.00 85.00 88 LEU A C 1
ATOM 670 O O . LEU A 1 88 ? 14.234 -2.810 11.761 1.00 85.00 88 LEU A O 1
ATOM 674 N N . PRO A 1 89 ? 12.284 -3.660 12.485 1.00 81.06 89 PRO A N 1
ATOM 675 C CA . PRO A 1 89 ? 12.664 -5.039 12.195 1.00 81.06 89 PRO A CA 1
ATOM 676 C C . PRO A 1 89 ? 12.848 -5.289 10.694 1.00 81.06 89 PRO A C 1
ATOM 678 O O . PRO A 1 89 ? 13.712 -6.081 10.322 1.00 81.06 89 PRO A O 1
ATOM 681 N N . MET A 1 90 ? 12.115 -4.587 9.821 1.00 82.62 90 MET A N 1
ATOM 682 C CA . MET A 1 90 ? 12.297 -4.703 8.369 1.00 82.62 90 MET A CA 1
ATOM 683 C C . MET A 1 90 ? 13.701 -4.257 7.934 1.00 82.62 90 MET A C 1
ATOM 685 O O . MET A 1 90 ? 14.346 -4.930 7.130 1.00 82.62 90 MET A O 1
ATOM 689 N N . ILE A 1 91 ? 14.210 -3.155 8.499 1.00 82.31 91 ILE A N 1
ATOM 690 C CA . ILE A 1 91 ? 15.570 -2.671 8.223 1.00 82.31 91 ILE A CA 1
ATOM 691 C C . ILE A 1 91 ? 16.612 -3.668 8.743 1.00 82.31 91 ILE A C 1
ATOM 693 O O . ILE A 1 91 ? 17.578 -3.965 8.038 1.00 82.31 91 ILE A O 1
ATOM 697 N N . TYR A 1 92 ? 16.399 -4.223 9.938 1.00 83.31 92 TYR A N 1
ATOM 698 C CA . TYR A 1 92 ? 17.322 -5.173 10.561 1.00 83.31 92 TYR A CA 1
ATOM 699 C C . TYR A 1 92 ? 17.392 -6.519 9.812 1.00 83.31 92 TYR A C 1
ATOM 701 O O . TYR A 1 92 ? 18.477 -7.052 9.583 1.00 83.31 92 TYR A O 1
ATOM 709 N N . PHE A 1 93 ? 16.255 -7.053 9.355 1.00 80.56 93 PHE A N 1
ATOM 710 C CA . PHE A 1 93 ? 16.172 -8.352 8.671 1.00 80.56 93 PHE A CA 1
ATOM 711 C C . PHE A 1 93 ? 16.242 -8.276 7.135 1.00 80.56 93 PHE A C 1
ATOM 713 O O . PHE A 1 93 ? 16.056 -9.295 6.463 1.00 80.56 93 PHE A O 1
ATOM 720 N N . ARG A 1 94 ? 16.591 -7.117 6.554 1.00 77.12 94 ARG A N 1
ATOM 721 C CA . ARG A 1 94 ? 16.616 -6.906 5.091 1.00 77.12 94 ARG A CA 1
ATOM 722 C C . ARG A 1 94 ? 17.505 -7.886 4.312 1.00 77.12 94 ARG A C 1
ATOM 724 O O . ARG A 1 94 ? 17.234 -8.158 3.147 1.00 77.12 94 ARG A O 1
ATOM 731 N N . ASN A 1 95 ? 18.549 -8.421 4.950 1.00 75.25 95 ASN A N 1
ATOM 732 C CA . ASN A 1 95 ? 19.554 -9.280 4.311 1.00 75.25 95 ASN A CA 1
ATOM 733 C C . ASN A 1 95 ? 19.202 -10.778 4.342 1.00 75.25 95 ASN A C 1
ATOM 735 O O . ASN A 1 95 ? 19.929 -11.587 3.769 1.00 75.25 95 ASN A O 1
ATOM 739 N N . LYS A 1 96 ? 18.106 -11.176 5.006 1.00 76.56 96 LYS A N 1
ATOM 740 C CA . LYS A 1 96 ? 17.737 -12.587 5.189 1.00 76.56 96 LYS A CA 1
ATOM 741 C C . LYS A 1 96 ? 16.515 -12.940 4.338 1.00 76.56 96 LYS A C 1
ATOM 743 O O . LYS A 1 96 ? 15.369 -12.759 4.748 1.00 76.56 96 LYS A O 1
ATOM 748 N N . HIS A 1 97 ? 16.756 -13.464 3.137 1.00 74.19 97 HIS A N 1
ATOM 749 C CA . HIS A 1 97 ? 15.709 -14.121 2.351 1.00 74.19 97 HIS A CA 1
ATOM 750 C C . HIS A 1 97 ? 15.424 -15.523 2.920 1.00 74.19 97 HIS A C 1
ATOM 752 O O . HIS A 1 97 ? 16.374 -16.222 3.269 1.00 74.19 97 HIS A O 1
ATOM 758 N N . PRO A 1 98 ? 14.153 -15.964 3.019 1.00 78.94 98 PRO A N 1
ATOM 759 C CA . PRO A 1 98 ? 12.907 -15.301 2.604 1.00 78.94 98 PRO A CA 1
ATOM 760 C C . PRO A 1 98 ? 12.223 -14.470 3.707 1.00 78.94 98 PRO A C 1
ATOM 762 O O . PRO A 1 98 ? 11.190 -13.862 3.446 1.00 78.94 98 PRO A O 1
ATOM 765 N N . ILE A 1 99 ? 12.785 -14.434 4.919 1.00 80.81 99 ILE A N 1
ATOM 766 C CA . ILE A 1 99 ? 12.182 -13.822 6.118 1.00 80.81 99 ILE A CA 1
ATOM 767 C C . ILE A 1 99 ? 11.821 -12.343 5.900 1.00 80.81 99 ILE A C 1
ATOM 769 O O . ILE A 1 99 ? 10.770 -11.899 6.356 1.00 80.81 99 ILE A O 1
ATOM 773 N N . ASN A 1 100 ? 12.621 -11.600 5.131 1.00 85.12 100 ASN A N 1
ATOM 774 C CA . ASN A 1 100 ? 12.315 -10.217 4.752 1.00 85.12 100 ASN A CA 1
ATOM 775 C C . ASN A 1 100 ? 10.925 -10.069 4.090 1.00 85.12 100 ASN A C 1
ATOM 777 O O . ASN A 1 100 ? 10.194 -9.137 4.399 1.00 85.12 100 ASN A O 1
ATOM 781 N N . LEU A 1 101 ? 10.505 -11.018 3.242 1.00 84.19 101 LEU A N 1
ATOM 782 C CA . LEU A 1 101 ? 9.193 -10.963 2.580 1.00 84.19 101 LEU A CA 1
ATOM 783 C C . LEU A 1 101 ? 8.032 -11.126 3.567 1.00 84.19 101 LEU A C 1
ATOM 785 O O . LEU A 1 101 ? 6.975 -10.533 3.365 1.00 84.19 101 LEU A O 1
ATOM 789 N N . PHE A 1 102 ? 8.231 -11.902 4.634 1.00 86.69 102 PHE A N 1
ATOM 790 C CA . PHE A 1 102 ? 7.234 -12.063 5.687 1.00 86.69 102 PHE A CA 1
ATOM 791 C C . PHE A 1 102 ? 7.063 -10.769 6.491 1.00 86.69 102 PHE A C 1
ATOM 793 O O . PHE A 1 102 ? 5.939 -10.310 6.675 1.00 86.69 102 PHE A O 1
ATOM 800 N N . PHE A 1 103 ? 8.170 -10.135 6.895 1.00 86.56 103 PHE A N 1
ATOM 801 C CA . PHE A 1 103 ? 8.126 -8.824 7.554 1.00 86.56 103 PHE A CA 1
ATOM 802 C C . PHE A 1 103 ? 7.527 -7.744 6.656 1.00 86.56 103 PHE A C 1
ATOM 804 O O . PHE A 1 103 ? 6.770 -6.905 7.136 1.00 86.56 103 PHE A O 1
ATOM 811 N N . LEU A 1 104 ? 7.810 -7.797 5.353 1.00 88.69 104 LEU A N 1
ATOM 812 C CA . LEU A 1 104 ? 7.219 -6.893 4.377 1.00 88.69 104 LEU A CA 1
ATOM 813 C C . LEU A 1 104 ? 5.693 -7.076 4.323 1.00 88.69 104 LEU A C 1
ATOM 815 O O . LEU A 1 104 ? 4.961 -6.099 4.432 1.00 88.69 104 LEU A O 1
ATOM 819 N N . LEU A 1 105 ? 5.198 -8.314 4.228 1.00 88.25 105 LEU A N 1
ATOM 820 C CA . LEU A 1 105 ? 3.755 -8.579 4.257 1.00 88.25 105 LEU A CA 1
ATOM 821 C C . LEU A 1 105 ? 3.105 -8.119 5.565 1.00 88.25 105 LEU A C 1
ATOM 823 O O . LEU A 1 105 ? 2.040 -7.509 5.528 1.00 88.25 105 LEU A O 1
ATOM 827 N N . LEU A 1 106 ? 3.746 -8.368 6.708 1.00 90.19 106 LEU A N 1
ATOM 828 C CA . LEU A 1 106 ? 3.251 -7.918 8.009 1.00 90.19 106 LEU A CA 1
ATOM 829 C C . LEU A 1 106 ? 3.155 -6.387 8.068 1.00 90.19 106 LEU A C 1
ATOM 831 O O . LEU A 1 106 ? 2.134 -5.844 8.482 1.00 90.19 106 LEU A O 1
ATOM 835 N N . PHE A 1 107 ? 4.181 -5.692 7.577 1.00 91.12 107 PHE A N 1
ATOM 836 C CA . PHE A 1 107 ? 4.180 -4.240 7.429 1.00 91.12 107 PHE A CA 1
ATOM 837 C C . PHE A 1 107 ? 3.056 -3.759 6.500 1.00 91.12 107 PHE A C 1
ATOM 839 O O . PHE A 1 107 ? 2.350 -2.808 6.839 1.00 91.12 107 PHE A O 1
ATOM 846 N N . THR A 1 108 ? 2.824 -4.446 5.375 1.00 92.88 108 THR A N 1
ATOM 847 C CA . THR A 1 108 ? 1.691 -4.161 4.486 1.00 92.88 108 THR A CA 1
ATOM 848 C C . THR A 1 108 ? 0.365 -4.301 5.224 1.00 92.88 108 THR A C 1
ATOM 850 O O . THR A 1 108 ? -0.469 -3.410 5.107 1.00 92.88 108 THR A O 1
ATOM 853 N N . VAL A 1 109 ? 0.157 -5.356 6.017 1.00 91.38 109 VAL A N 1
ATOM 854 C CA . VAL A 1 109 ? -1.081 -5.546 6.796 1.00 91.38 109 VAL A CA 1
ATOM 855 C C . VAL A 1 109 ? -1.286 -4.408 7.799 1.00 91.38 109 VAL A C 1
ATOM 857 O O . VAL A 1 109 ? -2.388 -3.865 7.872 1.00 91.38 109 VAL A O 1
ATOM 860 N N . CYS A 1 110 ? -0.232 -3.982 8.504 1.00 91.88 110 CYS A N 1
ATOM 861 C CA . CYS A 1 110 ? -0.295 -2.831 9.410 1.00 91.88 110 CYS A CA 1
ATOM 862 C C . CYS A 1 110 ? -0.718 -1.550 8.676 1.00 91.88 110 CYS A C 1
ATOM 864 O O . CYS A 1 110 ? -1.679 -0.902 9.087 1.00 91.88 110 CYS A O 1
ATOM 866 N N . ILE A 1 111 ? -0.070 -1.226 7.549 1.00 91.19 111 ILE A N 1
ATOM 867 C CA . ILE A 1 111 ? -0.441 -0.068 6.717 1.00 91.19 111 ILE A CA 1
ATOM 868 C C . ILE A 1 111 ? -1.877 -0.184 6.213 1.00 91.19 111 ILE A C 1
ATOM 870 O O . ILE A 1 111 ? -2.617 0.796 6.236 1.00 91.19 111 ILE A O 1
ATOM 874 N N . SER A 1 112 ? -2.284 -1.371 5.766 1.00 91.88 112 SER A N 1
ATOM 875 C CA . SER A 1 112 ? -3.632 -1.620 5.248 1.00 91.88 112 SER A CA 1
ATOM 876 C C . SER A 1 112 ? -4.695 -1.283 6.282 1.00 91.88 112 SER A C 1
ATOM 878 O O . SER A 1 112 ? -5.732 -0.709 5.953 1.00 91.88 112 SER A O 1
ATOM 880 N N . PHE A 1 113 ? -4.415 -1.593 7.547 1.00 89.50 113 PHE A N 1
ATOM 881 C CA . PHE A 1 113 ? -5.288 -1.250 8.652 1.00 89.50 113 PHE A CA 1
ATOM 882 C C . PHE A 1 113 ? -5.287 0.258 8.935 1.00 89.50 113 PHE A C 1
ATOM 884 O O . PHE A 1 113 ? -6.361 0.839 9.068 1.00 89.50 113 PHE A O 1
ATOM 891 N N . SER A 1 114 ? -4.125 0.925 8.916 1.00 89.75 114 SER A N 1
ATOM 892 C CA . SER A 1 114 ? -4.044 2.392 9.031 1.00 89.75 114 SER A CA 1
ATOM 893 C C . SER A 1 114 ? -4.836 3.108 7.924 1.00 89.75 114 SER A C 1
ATOM 895 O O . SER A 1 114 ? -5.579 4.048 8.204 1.00 89.75 114 SER A O 1
ATOM 897 N N . VAL A 1 115 ? -4.733 2.637 6.676 1.00 89.38 115 VAL A N 1
ATOM 898 C CA . VAL A 1 115 ? -5.503 3.152 5.531 1.00 89.38 115 VAL A CA 1
ATOM 899 C C . VAL A 1 115 ? -6.998 2.882 5.721 1.00 89.38 115 VAL A C 1
ATOM 901 O O . VAL A 1 115 ? -7.810 3.794 5.569 1.00 89.38 115 VAL A O 1
ATOM 904 N N . GLY A 1 116 ? -7.368 1.661 6.119 1.00 88.19 116 GLY A N 1
ATOM 905 C CA . GLY A 1 116 ? -8.752 1.279 6.402 1.00 88.19 116 GLY A CA 1
ATOM 906 C C . GLY A 1 116 ? -9.410 2.153 7.470 1.00 88.19 116 GLY A C 1
ATOM 907 O O . GLY A 1 116 ? -10.558 2.558 7.293 1.00 88.19 116 GLY A O 1
ATOM 908 N N . LEU A 1 117 ? -8.671 2.511 8.525 1.00 86.75 117 LEU A N 1
ATOM 909 C CA . LEU A 1 117 ? -9.136 3.437 9.557 1.00 86.75 117 LEU A CA 1
ATOM 910 C C . LEU A 1 117 ? -9.300 4.871 9.054 1.00 86.75 117 LEU A C 1
ATOM 912 O O . LEU A 1 117 ? -10.300 5.510 9.375 1.00 86.75 117 LEU A O 1
ATOM 916 N N . GLY A 1 118 ? -8.351 5.382 8.262 1.00 85.31 118 GLY A N 1
ATOM 917 C CA . GLY A 1 118 ? -8.459 6.721 7.669 1.00 85.31 118 GLY A CA 1
ATOM 918 C C . GLY A 1 118 ? -9.716 6.867 6.804 1.00 85.31 118 GLY A C 1
ATOM 919 O O . GLY A 1 118 ? -10.363 7.916 6.779 1.00 85.31 118 GLY A O 1
ATOM 920 N N . CYS A 1 119 ? -10.120 5.772 6.167 1.00 85.50 119 CYS A N 1
ATOM 921 C CA . CYS A 1 119 ? -11.329 5.672 5.367 1.00 85.50 119 CYS A CA 1
ATOM 922 C C . CYS A 1 119 ? -12.636 5.739 6.191 1.00 85.50 119 CYS A C 1
ATOM 924 O O . CYS A 1 119 ? -13.628 6.263 5.691 1.00 85.50 119 CYS A O 1
ATOM 926 N N . LEU A 1 120 ? -12.658 5.357 7.473 1.00 83.44 120 LEU A N 1
ATOM 927 C CA . LEU A 1 120 ? -13.896 5.285 8.277 1.00 83.44 120 LEU A CA 1
ATOM 928 C C . LEU A 1 120 ? -14.666 6.611 8.431 1.00 83.44 120 LEU A C 1
ATOM 930 O O . LEU A 1 120 ? -15.838 6.610 8.818 1.00 83.44 120 LEU A O 1
ATOM 934 N N . SER A 1 121 ? -14.023 7.744 8.138 1.00 74.31 121 SER A N 1
ATOM 935 C CA . SER A 1 121 ? -14.632 9.079 8.217 1.00 74.31 121 SER A CA 1
ATOM 936 C C . SER A 1 121 ? -15.521 9.425 7.013 1.00 74.31 121 SER A C 1
ATOM 938 O O . SER A 1 121 ? -16.207 10.446 7.030 1.00 74.31 121 SER A O 1
ATOM 940 N N . LYS A 1 122 ? -15.506 8.617 5.947 1.00 77.38 122 LYS A N 1
ATOM 941 C CA . LYS A 1 122 ? -16.275 8.838 4.713 1.00 77.38 122 LYS A CA 1
ATOM 942 C C . LYS A 1 122 ? -17.275 7.694 4.490 1.00 77.38 122 LYS A C 1
ATOM 944 O O . LYS A 1 122 ? -17.212 6.641 5.122 1.00 77.38 122 LYS A O 1
ATOM 949 N N . ASN A 1 123 ? -18.233 7.894 3.585 1.00 77.75 123 ASN A N 1
ATOM 950 C CA . ASN A 1 123 ? -19.198 6.850 3.230 1.00 77.75 123 ASN A CA 1
ATOM 951 C C . ASN A 1 123 ? -18.487 5.676 2.538 1.00 77.75 123 ASN A C 1
ATOM 953 O O . ASN A 1 123 ? -17.833 5.881 1.516 1.00 77.75 123 ASN A O 1
ATOM 957 N N . GLY A 1 124 ? -18.665 4.453 3.053 1.00 72.81 124 GLY A N 1
ATOM 958 C CA . GLY A 1 124 ? -17.969 3.248 2.572 1.00 72.81 124 GLY A CA 1
ATOM 959 C C . GLY A 1 124 ? -18.120 3.001 1.067 1.00 72.81 124 GLY A C 1
ATOM 960 O O . GLY A 1 124 ? -17.156 2.625 0.405 1.00 72.81 124 GLY A O 1
ATOM 961 N N . THR A 1 125 ? -19.286 3.321 0.500 1.00 79.00 125 THR A N 1
ATOM 962 C CA . THR A 1 125 ? -19.559 3.221 -0.943 1.00 79.00 125 THR A CA 1
ATOM 963 C C . THR A 1 125 ? -18.642 4.113 -1.785 1.00 79.00 125 THR A C 1
ATOM 965 O O . THR A 1 125 ? -18.084 3.661 -2.781 1.00 79.00 125 THR A O 1
ATOM 968 N N . VAL A 1 126 ? -18.438 5.367 -1.366 1.00 84.81 126 VAL A N 1
ATOM 969 C CA . VA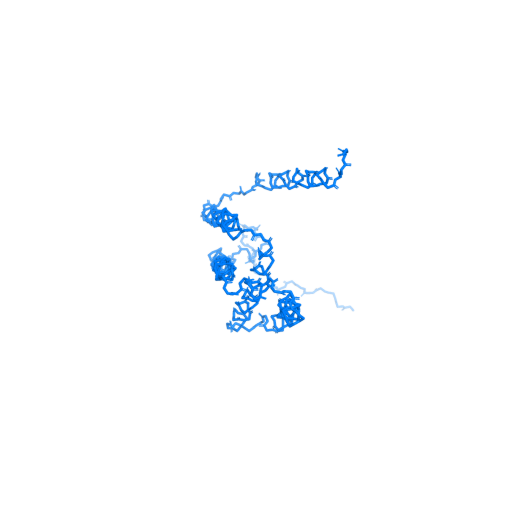L A 1 126 ? -17.593 6.335 -2.093 1.00 84.81 126 VAL A CA 1
ATOM 970 C C . VAL A 1 126 ? -16.129 5.905 -2.043 1.00 84.81 126 VAL A C 1
ATOM 972 O O . VAL A 1 126 ? -15.390 6.044 -3.014 1.00 84.81 126 VAL A O 1
ATOM 975 N N . ILE A 1 127 ? -15.715 5.335 -0.914 1.00 82.25 127 ILE A N 1
ATOM 976 C CA . ILE A 1 127 ? -14.347 4.869 -0.692 1.00 82.25 127 ILE A CA 1
ATOM 977 C C . ILE A 1 127 ? -14.042 3.672 -1.577 1.00 82.25 127 ILE A C 1
ATOM 979 O O . ILE A 1 127 ? -12.994 3.645 -2.210 1.00 82.25 127 ILE A O 1
ATOM 983 N N . PHE A 1 128 ? -14.955 2.703 -1.654 1.00 79.88 128 PHE A N 1
ATOM 984 C CA . PHE A 1 128 ? -14.766 1.534 -2.504 1.00 79.88 128 PHE A CA 1
ATOM 985 C C . PHE A 1 128 ? -14.737 1.916 -3.987 1.00 79.88 128 PHE A C 1
ATOM 987 O O . PHE A 1 128 ? -13.920 1.394 -4.740 1.00 79.88 128 PHE A O 1
ATOM 994 N N . GLN A 1 129 ? -15.558 2.885 -4.399 1.00 85.12 129 GLN A N 1
ATOM 995 C CA . GLN A 1 129 ? -15.526 3.418 -5.760 1.00 85.12 129 GLN A CA 1
ATOM 996 C C . GLN A 1 129 ? -14.186 4.104 -6.073 1.00 85.12 129 GLN A C 1
ATOM 998 O O . GLN A 1 129 ? -13.580 3.829 -7.109 1.00 85.12 129 GLN A O 1
ATOM 1003 N N . ALA A 1 130 ? -13.686 4.948 -5.166 1.00 87.19 130 ALA A N 1
ATOM 1004 C CA . ALA A 1 130 ? -12.387 5.600 -5.320 1.00 87.19 130 ALA A CA 1
ATOM 1005 C C . ALA A 1 130 ? -11.230 4.585 -5.322 1.00 87.19 130 ALA A C 1
ATOM 1007 O O . ALA A 1 130 ? -10.376 4.631 -6.204 1.00 87.19 130 ALA A O 1
ATOM 1008 N N . ALA A 1 131 ? -11.232 3.633 -4.386 1.00 83.38 131 ALA A N 1
ATOM 1009 C CA . ALA A 1 131 ? -10.230 2.574 -4.283 1.00 83.38 131 ALA A CA 1
ATOM 1010 C C . ALA A 1 131 ? -10.242 1.636 -5.500 1.00 83.38 131 ALA A C 1
ATOM 1012 O O . ALA A 1 131 ? -9.188 1.220 -5.973 1.00 83.38 131 ALA A O 1
ATOM 1013 N N . GLY A 1 132 ? -11.421 1.330 -6.045 1.00 84.81 132 GLY A N 1
ATOM 1014 C CA . GLY A 1 132 ? -11.564 0.546 -7.268 1.00 84.81 132 GLY A CA 1
ATOM 1015 C C . GLY A 1 132 ? -10.942 1.249 -8.474 1.00 84.81 132 GLY A C 1
ATOM 1016 O O . GLY A 1 132 ? -10.209 0.621 -9.237 1.00 84.81 132 GLY A O 1
ATOM 1017 N N . MET A 1 133 ? -11.159 2.562 -8.617 1.00 87.25 133 MET A N 1
ATOM 1018 C CA . MET A 1 133 ? -10.543 3.343 -9.695 1.00 87.25 133 MET A CA 1
ATOM 1019 C C . MET A 1 133 ? -9.023 3.446 -9.544 1.00 87.25 133 MET A C 1
ATOM 1021 O O . MET A 1 133 ? -8.303 3.234 -10.518 1.00 87.25 133 MET A O 1
ATOM 1025 N N . THR A 1 134 ? -8.510 3.717 -8.341 1.00 87.62 134 THR A N 1
ATOM 1026 C CA . THR A 1 134 ? -7.057 3.786 -8.119 1.00 87.62 134 THR A CA 1
ATOM 1027 C C . THR A 1 134 ? -6.391 2.432 -8.349 1.00 87.62 134 THR A C 1
ATOM 1029 O O . THR A 1 134 ? -5.360 2.374 -9.017 1.00 87.62 134 THR A O 1
ATOM 1032 N N . ALA A 1 135 ? -7.001 1.334 -7.894 1.00 85.06 135 ALA A N 1
ATOM 1033 C CA . ALA A 1 135 ? -6.509 -0.015 -8.151 1.00 85.06 135 ALA A CA 1
ATOM 1034 C C . ALA A 1 135 ? -6.505 -0.346 -9.650 1.00 85.06 135 ALA A C 1
ATOM 1036 O O . ALA A 1 135 ? -5.499 -0.835 -10.161 1.00 85.06 135 ALA A O 1
ATOM 1037 N N . ALA A 1 136 ? -7.585 -0.035 -10.374 1.00 87.62 136 ALA A N 1
ATOM 1038 C CA . ALA A 1 136 ? -7.668 -0.258 -11.816 1.00 87.62 136 ALA A CA 1
ATOM 1039 C C . ALA A 1 136 ? -6.580 0.513 -12.580 1.00 87.62 136 ALA A C 1
ATOM 1041 O O . ALA A 1 136 ? -5.908 -0.063 -13.436 1.00 87.62 136 ALA A O 1
ATOM 1042 N N . ILE A 1 137 ? -6.356 1.786 -12.233 1.00 89.44 137 ILE A N 1
ATOM 1043 C CA . ILE A 1 137 ? -5.307 2.617 -12.839 1.00 89.44 137 ILE A CA 1
ATOM 1044 C C . ILE A 1 137 ? -3.920 2.043 -12.530 1.00 89.44 137 ILE A C 1
ATOM 1046 O O . ILE A 1 137 ? -3.118 1.871 -13.444 1.00 89.44 137 ILE A O 1
ATOM 1050 N N . VAL A 1 138 ? -3.630 1.698 -11.272 1.00 85.50 138 VAL A N 1
ATOM 1051 C CA . VAL A 1 138 ? -2.312 1.178 -10.873 1.00 85.50 138 VAL A CA 1
ATOM 1052 C C . VAL A 1 138 ? -2.028 -0.183 -11.510 1.00 85.50 138 VAL A C 1
ATOM 1054 O O . VAL A 1 138 ? -0.927 -0.398 -12.016 1.00 85.50 138 VAL A O 1
ATOM 1057 N N . ILE A 1 139 ? -3.007 -1.090 -11.550 1.00 84.62 139 ILE A N 1
ATOM 1058 C CA . ILE A 1 139 ? -2.867 -2.394 -12.212 1.00 84.62 139 ILE A CA 1
ATOM 1059 C C . ILE A 1 139 ? -2.698 -2.204 -13.723 1.00 84.62 139 ILE A C 1
ATOM 1061 O O . ILE A 1 139 ? -1.795 -2.798 -14.310 1.00 84.62 139 ILE A O 1
ATOM 1065 N N . GLY A 1 140 ? -3.504 -1.344 -14.352 1.00 87.31 140 GLY A N 1
ATOM 1066 C CA . GLY A 1 140 ? -3.402 -1.030 -15.778 1.00 87.31 140 GLY A CA 1
ATOM 1067 C C . GLY A 1 140 ? -2.035 -0.459 -16.154 1.00 87.31 140 GLY A C 1
ATOM 1068 O O . GLY A 1 140 ? -1.400 -0.950 -17.088 1.00 87.31 140 GLY A O 1
ATOM 1069 N N . LEU A 1 141 ? -1.531 0.505 -15.379 1.00 84.44 141 LEU A N 1
ATOM 1070 C CA . LEU A 1 141 ? -0.193 1.069 -15.553 1.00 84.44 141 LEU A CA 1
ATOM 1071 C C . LEU A 1 141 ? 0.902 0.026 -15.308 1.00 84.44 141 LEU A C 1
ATOM 1073 O O . LEU A 1 141 ? 1.861 -0.019 -16.067 1.00 84.44 141 LEU A O 1
ATOM 1077 N N . THR A 1 142 ? 0.757 -0.847 -14.309 1.00 84.94 142 THR A N 1
ATOM 1078 C CA . THR A 1 142 ? 1.725 -1.925 -14.029 1.00 84.94 142 THR A CA 1
ATOM 1079 C C . THR A 1 142 ? 1.790 -2.941 -15.174 1.00 84.94 142 THR A C 1
ATOM 1081 O O . THR A 1 142 ? 2.867 -3.372 -15.587 1.00 84.94 142 THR A O 1
ATOM 1084 N N . CYS A 1 143 ? 0.639 -3.310 -15.735 1.00 82.94 143 CYS A N 1
ATOM 1085 C CA . CYS A 1 143 ? 0.564 -4.184 -16.902 1.00 82.94 143 CYS A CA 1
ATOM 1086 C C . CYS A 1 143 ? 1.140 -3.507 -18.152 1.00 82.94 143 CYS A C 1
ATOM 1088 O O . CYS A 1 143 ? 1.890 -4.138 -18.899 1.00 82.94 143 CYS A O 1
ATOM 1090 N N . TYR A 1 144 ? 0.832 -2.225 -18.366 1.00 82.56 144 TYR A N 1
ATOM 1091 C CA . TYR A 1 144 ? 1.371 -1.440 -19.474 1.00 82.56 144 TYR A CA 1
ATOM 1092 C C . TYR A 1 144 ? 2.891 -1.303 -19.381 1.00 82.56 144 TYR A C 1
ATOM 1094 O O . TYR A 1 144 ? 3.582 -1.560 -20.366 1.00 82.56 144 TYR A O 1
ATOM 1102 N N . THR A 1 145 ? 3.433 -0.987 -18.201 1.00 80.38 145 THR A N 1
ATOM 1103 C CA . THR A 1 145 ? 4.883 -0.888 -18.005 1.00 80.38 145 THR A CA 1
ATOM 1104 C C . THR A 1 145 ? 5.572 -2.223 -18.228 1.00 80.38 145 THR A C 1
ATOM 1106 O O . THR A 1 145 ? 6.619 -2.255 -18.866 1.00 80.38 145 THR A O 1
ATOM 1109 N N . PHE A 1 146 ? 4.969 -3.337 -17.808 1.00 75.75 146 PHE A N 1
ATOM 1110 C CA . PHE A 1 146 ? 5.494 -4.674 -18.083 1.00 75.75 146 PHE A CA 1
ATOM 1111 C C . PHE A 1 146 ? 5.470 -5.026 -19.578 1.00 75.75 146 PHE A C 1
ATOM 1113 O O . PHE A 1 146 ? 6.427 -5.601 -20.105 1.00 75.75 146 PHE A O 1
ATOM 1120 N N . TRP A 1 147 ? 4.390 -4.674 -20.278 1.00 80.62 147 TRP A N 1
ATOM 1121 C CA . TRP A 1 147 ? 4.262 -4.893 -21.717 1.00 80.62 147 TRP A CA 1
ATOM 1122 C C . TRP A 1 147 ? 5.277 -4.064 -22.515 1.00 80.62 147 TRP A C 1
ATOM 1124 O O . TRP A 1 147 ? 5.974 -4.605 -23.376 1.00 80.62 147 TRP A O 1
ATOM 1134 N N . ALA A 1 148 ? 5.412 -2.781 -22.187 1.00 76.44 148 ALA A N 1
ATOM 1135 C CA . ALA A 1 148 ? 6.363 -1.872 -22.815 1.00 76.44 148 ALA A CA 1
ATOM 1136 C C . ALA A 1 148 ? 7.819 -2.246 -22.485 1.00 76.44 148 ALA A C 1
ATOM 1138 O O . ALA A 1 148 ? 8.647 -2.292 -23.392 1.00 76.44 148 ALA A O 1
ATOM 1139 N N . ALA A 1 149 ? 8.112 -2.655 -21.245 1.00 70.94 149 ALA A N 1
ATOM 1140 C CA . ALA A 1 149 ? 9.405 -3.211 -20.843 1.00 70.94 149 ALA A CA 1
ATOM 1141 C C . ALA A 1 149 ? 9.792 -4.456 -21.655 1.00 70.94 149 ALA A C 1
ATOM 1143 O O . ALA A 1 149 ? 10.934 -4.594 -22.084 1.00 70.94 149 ALA A O 1
ATOM 1144 N N . LYS A 1 150 ? 8.837 -5.361 -21.912 1.00 71.50 150 LYS A N 1
ATOM 1145 C CA . LYS A 1 150 ? 9.072 -6.567 -22.723 1.00 71.50 150 LYS A CA 1
ATOM 1146 C C . LYS A 1 150 ? 9.353 -6.241 -24.194 1.00 71.50 150 LYS A C 1
ATOM 1148 O O . LYS A 1 150 ? 10.058 -7.002 -24.850 1.00 71.50 150 LYS A O 1
ATOM 1153 N N . ARG A 1 151 ? 8.778 -5.155 -24.717 1.00 73.94 151 ARG A N 1
ATOM 1154 C CA . ARG A 1 151 ? 8.952 -4.714 -26.109 1.00 73.94 151 ARG A CA 1
ATOM 1155 C C . ARG A 1 151 ? 10.083 -3.703 -26.315 1.00 73.94 151 ARG A C 1
ATOM 1157 O O . ARG A 1 151 ? 10.383 -3.410 -27.464 1.00 73.94 151 ARG A O 1
ATOM 1164 N N . GLY A 1 152 ? 10.715 -3.220 -25.245 1.00 67.75 152 GLY A N 1
ATOM 1165 C CA . GLY A 1 152 ? 11.791 -2.230 -25.326 1.00 67.75 152 GLY A CA 1
ATOM 1166 C C . GLY A 1 152 ? 11.306 -0.838 -25.734 1.00 67.75 152 GLY A C 1
ATOM 1167 O O . GLY A 1 152 ? 12.021 -0.139 -26.436 1.00 67.75 152 GLY A O 1
ATOM 1168 N N . TYR A 1 153 ? 10.084 -0.452 -25.352 1.00 71.69 153 TYR A N 1
ATOM 1169 C CA . TYR A 1 153 ? 9.606 0.914 -25.573 1.00 71.69 153 TYR A CA 1
ATOM 1170 C C . TYR A 1 153 ? 10.218 1.873 -24.548 1.00 71.69 153 TYR A C 1
ATOM 1172 O O . TYR A 1 153 ? 10.095 1.651 -23.341 1.00 71.69 153 TYR A O 1
ATOM 1180 N N . ASP A 1 154 ? 10.802 2.964 -25.036 1.00 70.44 154 ASP A N 1
ATOM 1181 C CA . ASP A 1 154 ? 11.354 4.030 -24.205 1.00 70.44 154 ASP A CA 1
ATOM 1182 C C . ASP A 1 154 ? 10.245 4.997 -23.748 1.00 70.44 154 ASP A C 1
ATOM 1184 O O . ASP A 1 154 ? 9.493 5.553 -24.551 1.00 70.44 154 ASP A O 1
ATOM 1188 N N . PHE A 1 155 ? 10.124 5.214 -22.433 1.00 69.31 155 PHE A N 1
ATOM 1189 C CA . PHE A 1 155 ? 9.114 6.094 -21.815 1.00 69.31 155 PHE A CA 1
ATOM 1190 C C . PHE A 1 155 ? 9.514 7.574 -21.806 1.00 69.31 155 PHE A C 1
ATOM 1192 O O . PHE A 1 155 ? 9.120 8.323 -20.910 1.00 69.31 155 PHE A O 1
ATOM 1199 N N . GLU A 1 156 ? 10.302 8.013 -22.781 1.00 77.62 156 GLU A N 1
ATOM 1200 C CA . GLU A 1 156 ? 10.884 9.357 -22.786 1.00 77.62 156 GLU A CA 1
ATOM 1201 C C . GLU A 1 156 ? 9.803 10.453 -22.785 1.00 77.62 156 GLU A C 1
ATOM 1203 O O . GLU A 1 156 ? 9.909 11.444 -22.067 1.00 77.62 156 GLU A O 1
ATOM 1208 N N . PHE A 1 157 ? 8.680 10.209 -23.464 1.00 78.06 157 PHE A N 1
ATOM 1209 C CA . PHE A 1 157 ? 7.522 11.110 -23.477 1.00 78.06 157 PHE A CA 1
ATOM 1210 C C . PHE A 1 157 ? 6.693 11.101 -22.182 1.00 78.06 157 PHE A C 1
ATOM 1212 O O . PHE A 1 157 ? 5.941 12.041 -21.922 1.00 78.06 157 PHE A O 1
ATOM 1219 N N . LEU A 1 158 ? 6.813 10.062 -21.352 1.00 81.12 158 LEU A N 1
ATOM 1220 C CA . LEU A 1 158 ? 5.992 9.904 -20.150 1.00 81.12 158 LEU A CA 1
ATOM 1221 C C . LEU A 1 158 ? 6.515 10.773 -18.992 1.00 81.12 158 LEU A C 1
ATOM 1223 O O . LEU A 1 158 ? 5.722 11.301 -18.216 1.00 81.12 158 LEU A O 1
ATOM 1227 N N . GLY A 1 159 ? 7.833 10.986 -18.909 1.00 82.88 159 GLY A N 1
ATOM 1228 C CA . GLY A 1 159 ? 8.467 11.833 -17.889 1.00 82.88 159 GLY A CA 1
ATOM 1229 C C . GLY A 1 159 ? 7.957 13.285 -17.886 1.00 82.88 159 GLY A C 1
ATOM 1230 O O . GLY A 1 159 ? 7.419 13.726 -16.867 1.00 82.88 159 GLY A O 1
ATOM 1231 N N . PRO A 1 160 ? 8.048 14.021 -19.013 1.00 87.00 160 PRO A N 1
ATOM 1232 C CA . PRO A 1 160 ? 7.521 15.382 -19.126 1.00 87.00 160 PRO A CA 1
ATOM 1233 C C . PRO A 1 160 ? 6.012 15.465 -18.864 1.00 87.00 160 PRO A C 1
ATOM 1235 O O . PRO A 1 160 ? 5.550 16.412 -18.230 1.00 87.00 160 PRO A O 1
ATOM 1238 N N . PHE A 1 161 ? 5.245 14.457 -19.298 1.00 88.12 161 PHE A N 1
ATOM 1239 C CA . PHE A 1 161 ? 3.802 14.392 -19.070 1.00 88.12 161 PHE A CA 1
ATOM 1240 C C . PHE A 1 161 ? 3.450 14.257 -17.580 1.00 88.12 161 PHE A C 1
ATOM 1242 O O . PHE A 1 161 ? 2.623 15.021 -17.083 1.00 88.12 161 PHE A O 1
ATOM 1249 N N . LEU A 1 162 ? 4.099 13.346 -16.839 1.00 86.75 162 LEU A N 1
ATOM 1250 C CA . LEU A 1 162 ? 3.875 13.211 -15.392 1.00 86.75 162 LEU A CA 1
ATOM 1251 C C . LEU A 1 162 ? 4.309 14.462 -14.627 1.00 86.75 162 LEU A C 1
ATOM 1253 O O . LEU A 1 162 ? 3.631 14.854 -13.675 1.00 86.75 162 LEU A O 1
ATOM 1257 N N . PHE A 1 163 ? 5.415 15.093 -15.033 1.00 90.00 163 PHE A N 1
ATOM 1258 C CA . PHE A 1 163 ? 5.879 16.333 -14.415 1.00 90.00 163 PHE A CA 1
ATOM 1259 C C . PHE A 1 163 ? 4.862 17.462 -14.608 1.00 90.00 163 PHE A C 1
ATOM 1261 O O . PHE A 1 163 ? 4.444 18.079 -13.630 1.00 90.00 163 PHE A O 1
ATOM 1268 N N . ALA A 1 164 ? 4.388 17.672 -15.840 1.00 92.31 164 ALA A N 1
ATOM 1269 C CA . ALA A 1 164 ? 3.359 18.664 -16.139 1.00 92.31 164 ALA A CA 1
ATOM 1270 C C . ALA A 1 164 ? 2.045 18.382 -15.386 1.00 92.31 164 ALA A C 1
ATOM 1272 O O . ALA A 1 164 ? 1.497 19.286 -14.758 1.00 92.31 164 ALA A O 1
ATOM 1273 N N . ALA A 1 165 ? 1.570 17.130 -15.379 1.00 91.50 165 ALA A N 1
ATOM 1274 C CA . ALA A 1 165 ? 0.351 16.738 -14.668 1.00 91.50 165 ALA A CA 1
ATOM 1275 C C . ALA A 1 165 ? 0.458 16.960 -13.148 1.00 91.50 165 ALA A C 1
ATOM 1277 O O . ALA A 1 165 ? -0.480 17.462 -12.528 1.00 91.50 165 ALA A O 1
ATOM 1278 N N . THR A 1 166 ? 1.611 16.640 -12.550 1.00 88.31 166 THR A N 1
ATOM 1279 C CA . THR A 1 166 ? 1.861 16.859 -11.115 1.00 88.31 166 THR A CA 1
ATOM 1280 C C . THR A 1 166 ? 1.921 18.347 -10.783 1.00 88.31 166 THR A C 1
ATOM 1282 O O . THR A 1 166 ? 1.333 18.770 -9.792 1.00 88.31 166 THR A O 1
ATOM 1285 N N . LEU A 1 167 ? 2.579 19.155 -11.622 1.00 91.44 167 LEU A N 1
ATOM 1286 C CA . LEU A 1 167 ? 2.660 20.607 -11.450 1.00 91.44 167 LEU A CA 1
ATOM 1287 C C . LEU A 1 167 ? 1.255 21.233 -11.490 1.00 91.44 167 LEU A C 1
ATOM 1289 O O . LEU A 1 167 ? 0.899 22.006 -10.604 1.00 91.44 167 LEU A O 1
ATOM 1293 N N . VAL A 1 168 ? 0.422 20.842 -12.460 1.00 93.62 168 VAL A N 1
ATOM 1294 C CA . VAL A 1 168 ? -0.968 21.318 -12.569 1.00 93.62 168 VAL A CA 1
ATOM 1295 C C . VAL A 1 168 ? -1.797 20.922 -11.345 1.00 93.62 168 VAL A C 1
ATOM 1297 O O . VAL A 1 168 ? -2.479 21.778 -10.784 1.00 93.62 168 VAL A O 1
ATOM 1300 N N . LEU A 1 169 ? -1.714 19.667 -10.883 1.00 88.06 169 LEU A N 1
ATOM 1301 C CA . LEU A 1 169 ? -2.409 19.231 -9.664 1.00 88.06 169 LEU A CA 1
ATOM 1302 C C . LEU A 1 169 ? -1.934 19.989 -8.420 1.00 88.06 169 LEU A C 1
ATOM 1304 O O . LEU A 1 169 ? -2.746 20.337 -7.566 1.00 88.06 169 LEU A O 1
ATOM 1308 N N . PHE A 1 170 ? -0.638 20.275 -8.325 1.00 91.19 170 PHE A N 1
ATOM 1309 C CA . PHE A 1 170 ? -0.064 21.019 -7.210 1.00 91.19 170 PHE A CA 1
ATOM 1310 C C . PHE A 1 170 ? -0.540 22.477 -7.186 1.00 91.19 170 PHE A C 1
ATOM 1312 O O . PHE A 1 170 ? -0.953 22.974 -6.139 1.00 91.19 170 PHE A O 1
ATOM 1319 N N . LEU A 1 171 ? -0.563 23.150 -8.342 1.00 91.94 171 LEU A N 1
ATOM 1320 C CA . LEU A 1 171 ? -1.123 24.499 -8.462 1.00 91.94 171 LEU A CA 1
ATOM 1321 C C . LEU A 1 171 ? -2.621 24.517 -8.145 1.00 91.94 171 LEU A C 1
ATOM 1323 O O . LEU A 1 171 ? -3.073 25.393 -7.413 1.00 91.94 171 LEU A O 1
ATOM 1327 N N . TYR A 1 172 ? -3.378 23.536 -8.640 1.00 90.69 172 TYR A N 1
ATOM 1328 C CA . TYR A 1 172 ? -4.801 23.399 -8.336 1.00 90.69 172 TYR A CA 1
ATOM 1329 C C . TYR A 1 172 ? -5.055 23.230 -6.831 1.00 90.69 172 TYR A C 1
ATOM 1331 O O . TYR A 1 172 ? -5.939 23.890 -6.286 1.00 90.69 172 TYR A O 1
ATOM 1339 N N . ALA A 1 173 ? -4.253 22.408 -6.145 1.00 88.12 173 ALA A N 1
ATOM 1340 C CA . ALA A 1 173 ? -4.334 22.250 -4.695 1.00 88.12 173 ALA A CA 1
ATOM 1341 C C . ALA A 1 173 ? -4.049 23.574 -3.962 1.00 88.12 173 ALA A C 1
ATOM 1343 O O . ALA A 1 173 ? -4.831 23.972 -3.108 1.00 88.12 173 ALA A O 1
ATOM 1344 N N . ILE A 1 174 ? -2.998 24.313 -4.341 1.00 87.69 174 ILE A N 1
ATOM 1345 C CA . ILE A 1 174 ? -2.666 25.613 -3.725 1.00 87.69 174 ILE A CA 1
ATOM 1346 C C . ILE A 1 174 ? -3.773 26.654 -3.939 1.00 87.69 174 ILE A C 1
ATOM 1348 O O . ILE A 1 174 ? -4.060 27.434 -3.032 1.00 87.69 174 ILE A O 1
ATOM 1352 N N . ILE A 1 175 ? -4.378 26.689 -5.128 1.00 88.38 175 ILE A N 1
ATOM 1353 C CA . ILE A 1 175 ? -5.471 27.617 -5.441 1.00 88.38 175 ILE A CA 1
ATOM 1354 C C . ILE A 1 175 ? -6.728 27.250 -4.648 1.00 88.38 175 ILE A C 1
ATOM 1356 O O . ILE A 1 175 ? -7.374 28.138 -4.108 1.00 88.38 175 ILE A O 1
ATOM 1360 N N . THR A 1 176 ? -7.048 25.958 -4.536 1.00 86.44 176 THR A N 1
ATOM 1361 C CA . THR A 1 176 ? -8.230 25.476 -3.801 1.00 86.44 176 THR A CA 1
ATOM 1362 C C . THR A 1 176 ? -8.107 25.703 -2.288 1.00 86.44 176 THR A C 1
ATOM 1364 O O . THR A 1 176 ? -9.094 26.031 -1.640 1.00 86.44 176 THR A O 1
ATOM 1367 N N . GLU A 1 177 ? -6.904 25.567 -1.720 1.00 69.38 177 GLU A N 1
ATOM 1368 C CA . GLU A 1 177 ? -6.629 25.783 -0.287 1.00 69.38 177 GLU A CA 1
ATOM 1369 C C . GLU A 1 177 ? -6.523 27.273 0.098 1.00 69.38 177 GLU A C 1
ATOM 1371 O O . GLU A 1 177 ? -6.473 27.611 1.282 1.00 69.38 177 GLU A O 1
ATOM 1376 N N . ARG A 1 178 ? -6.493 28.196 -0.876 1.00 62.91 178 ARG A N 1
ATOM 1377 C CA . ARG A 1 178 ? -6.660 29.630 -0.609 1.00 62.91 178 ARG A CA 1
ATOM 1378 C C . ARG A 1 178 ? -8.129 30.015 -0.808 1.00 62.91 178 ARG A C 1
ATOM 1380 O O . ARG A 1 178 ? -8.565 30.071 -1.956 1.00 62.91 178 ARG A O 1
ATOM 1387 N N . PRO A 1 179 ? -8.879 30.365 0.256 1.00 57.09 179 PRO A N 1
ATOM 1388 C CA . PRO A 1 179 ? -10.193 30.969 0.098 1.00 57.09 179 PRO A CA 1
ATOM 1389 C C . PRO A 1 179 ? -9.995 32.375 -0.473 1.00 57.09 179 PRO A C 1
ATOM 1391 O O . PRO A 1 179 ? -9.730 33.341 0.242 1.00 57.09 179 PRO A O 1
ATOM 1394 N N . ILE A 1 180 ? -10.033 32.485 -1.796 1.00 63.69 180 ILE A N 1
ATOM 1395 C CA . ILE A 1 180 ? -10.293 33.752 -2.460 1.00 63.69 180 ILE A CA 1
ATOM 1396 C C . ILE A 1 180 ? -11.817 33.823 -2.530 1.00 63.69 180 ILE A C 1
ATOM 1398 O O . ILE A 1 180 ? -12.416 33.278 -3.455 1.00 63.69 180 ILE A O 1
ATOM 1402 N N . ILE A 1 181 ? -12.367 34.518 -1.522 1.00 47.38 181 ILE A N 1
ATOM 1403 C CA . ILE A 1 181 ? -13.784 34.801 -1.214 1.00 47.38 181 ILE A CA 1
ATOM 1404 C C . ILE A 1 181 ? -14.454 33.741 -0.331 1.00 47.38 181 ILE A C 1
ATOM 1406 O O . ILE A 1 181 ? -14.624 32.586 -0.774 1.00 47.38 181 ILE A O 1
#

Organism: Oryza sativa subsp. indica (NCBI:txid39946)

Radius of gyration: 25.19 Å; chains: 1; bounding box: 85×50×57 Å

pLDDT: mean 78.02, std 14.0, range [41.28, 93.62]

InterPro domains:
  IPR006214 Bax inhibitor 1-related [PF01027] (30-175)
  IPR006214 Bax inhibitor 1-related [PTHR23291] (23-176)

Foldseek 3Di:
DDDDDPPDDDDDDDPDDPPDPPVPPPVVVVLVVVVVVLVLVLVLLVLLLVLLLVCQVPVVSLVLCVVPDPVSVVVLVCLVCVLVVLVVVLVVCVVDPPVNSVSVSVSSNSVSVNNSSVCSVDRSVVVNVVSVVVSVVVVVVSVVCSVCVVVVNDCPVVVVVVVVVVVVVVVVVVVVVDPPD

Sequence (181 aa):
MASATWSACYPGGAPGGGMYPYMIENAQLRWAFIRKVYVIVSVQLLVTVAVAGAVNLVEPIKTFFQARTPEVLVAYVIIIISPLIMMLPMIYFRNKHPINLFFLLLFTVCISFSVGLGCLSKNGTVIFQAAGMTAAIVIGLTCYTFWAAKRGYDFEFLGPFLFAATLVLFLYAIITERPII

Secondary structure (DSSP, 8-state):
-------S--PPPPS-----GGGGS-HHHHHHHHHHHHHHHHHHHHHHHHHHHHHHH-HHHHHHHHT--HHHHHHHHHHHHHHHHHHHHHHHTTTSTTHHHHHHHHHHHHHHHHHHHHHTTS-HHHHHHHHHHHHHHHHHHHHHHHHHHHHT---TTHHHHHHHHHHHHHHHHHHHTS---